Protein AF-A0A0K2JJ20-F1 (afdb_monomer_lite)

Organism: NCBI:txid273035

Secondary structure (DSSP, 8-state):
--HHHHHHHHHHHHHHHHHHHHHHH--S--------GGGGEEEPPSPP----S-EEEEEE-SSTTSPPEEEEEE--SPPPTT-PEEEEEETTEEEEEEE--SSS--EEEEETT-SSSBTTT-TT-SSEEEEEEE-SSSPPPPPEE-TTT--EE-

pLDDT: mean 78.74, std 14.48, range [42.97, 95.12]

Structure (mmCIF, N/CA/C/O backbone):
data_AF-A0A0K2JJ20-F1
#
_entry.id   AF-A0A0K2JJ20-F1
#
loop_
_atom_site.group_PDB
_atom_site.id
_atom_site.type_symbol
_atom_site.label_atom_id
_atom_site.label_alt_id
_atom_site.label_comp_id
_atom_site.label_asym_id
_atom_site.label_entity_id
_atom_site.label_seq_id
_atom_site.pdbx_PDB_ins_code
_atom_site.Cartn_x
_atom_site.Cartn_y
_atom_site.Cartn_z
_atom_site.occupancy
_atom_site.B_iso_or_equiv
_atom_site.auth_seq_id
_atom_site.auth_comp_id
_atom_site.auth_asym_id
_atom_site.auth_atom_id
_atom_site.pdbx_PDB_model_num
ATOM 1 N N . MET A 1 1 ? -20.823 -54.919 20.770 1.00 57.84 1 MET A N 1
ATOM 2 C CA . MET A 1 1 ? -21.485 -53.696 20.271 1.00 57.84 1 MET A CA 1
ATOM 3 C C . MET A 1 1 ? -22.983 -53.902 20.408 1.00 57.84 1 MET A C 1
ATOM 5 O O . MET A 1 1 ? -23.498 -54.873 19.869 1.00 57.84 1 MET A O 1
ATOM 9 N N . SER A 1 2 ? -23.644 -53.088 21.222 1.00 73.06 2 SER A N 1
ATOM 10 C CA . SER A 1 2 ? -25.064 -53.231 21.557 1.00 73.06 2 SER A CA 1
ATOM 11 C C . SER A 1 2 ? -25.968 -52.577 20.505 1.00 73.06 2 SER A C 1
ATOM 13 O O . SER A 1 2 ? -25.559 -51.650 19.806 1.00 73.06 2 SER A O 1
ATOM 15 N N . LEU A 1 3 ? -27.229 -53.013 20.426 1.00 68.31 3 LEU A N 1
ATOM 16 C CA . LEU A 1 3 ? -28.244 -52.423 19.537 1.00 68.31 3 LEU A CA 1
ATOM 17 C C . LEU A 1 3 ? -28.420 -50.907 19.755 1.00 68.31 3 LEU A C 1
ATOM 19 O O . LEU A 1 3 ? -28.675 -50.168 18.807 1.00 68.31 3 LEU A O 1
ATOM 23 N N . LYS A 1 4 ? -28.212 -50.419 20.987 1.00 67.88 4 LYS A N 1
ATOM 24 C CA . LYS A 1 4 ? -28.258 -48.984 21.310 1.00 67.88 4 LYS A CA 1
ATOM 25 C C . LYS A 1 4 ? -27.087 -48.206 20.700 1.00 67.88 4 LYS A C 1
ATOM 27 O O . LYS A 1 4 ? -27.283 -47.085 20.243 1.00 67.88 4 LYS A O 1
ATOM 32 N N . GLU A 1 5 ? -25.894 -48.799 20.656 1.00 60.59 5 GLU A N 1
ATOM 33 C CA . GLU A 1 5 ? -24.703 -48.182 20.049 1.00 60.59 5 GLU A CA 1
ATOM 34 C C . GLU A 1 5 ? -24.790 -48.141 18.518 1.00 60.59 5 GLU A C 1
ATOM 36 O O . GLU A 1 5 ? -24.328 -47.179 17.906 1.00 60.59 5 GLU A O 1
ATOM 41 N N . LEU A 1 6 ? -25.402 -49.157 17.900 1.00 67.25 6 LEU A N 1
ATOM 42 C CA . LEU A 1 6 ? -25.685 -49.178 16.461 1.00 67.25 6 LEU A CA 1
ATOM 43 C C . LEU A 1 6 ? -26.691 -48.084 16.075 1.00 67.25 6 LEU A C 1
ATOM 45 O O . LEU A 1 6 ? -26.401 -47.279 15.194 1.00 67.25 6 LEU A O 1
ATOM 49 N N . CYS A 1 7 ? -27.803 -47.977 16.808 1.00 63.78 7 CYS A N 1
ATOM 50 C CA . CYS A 1 7 ? -28.832 -46.959 16.572 1.00 63.78 7 CYS A CA 1
ATOM 51 C C . CYS A 1 7 ? -28.282 -45.524 16.716 1.00 63.78 7 CYS A C 1
ATOM 53 O O . CYS A 1 7 ? -28.547 -44.656 15.884 1.00 63.78 7 CYS A O 1
ATOM 55 N N . TRP A 1 8 ? -27.429 -45.280 17.717 1.00 53.62 8 TRP A N 1
ATOM 56 C CA . TRP A 1 8 ? -26.756 -43.986 17.885 1.00 53.62 8 TRP A CA 1
ATOM 57 C C . TRP A 1 8 ? -25.802 -43.642 16.736 1.00 53.62 8 TRP A C 1
ATOM 59 O O . TRP A 1 8 ? -25.742 -42.486 16.311 1.00 53.62 8 TRP A O 1
ATOM 69 N N . LYS A 1 9 ? -25.055 -44.625 16.219 1.00 64.94 9 LYS A N 1
ATOM 70 C CA . LYS A 1 9 ? -24.166 -44.424 15.067 1.00 64.94 9 LYS A CA 1
ATOM 71 C C . LYS A 1 9 ? -24.957 -44.109 13.798 1.00 64.94 9 LYS A C 1
ATOM 73 O O . LYS A 1 9 ? -24.582 -43.183 13.084 1.00 64.94 9 LYS A O 1
ATOM 78 N N . GLU A 1 10 ? -26.058 -44.812 13.548 1.00 68.31 10 GLU A N 1
ATOM 79 C CA . GLU A 1 10 ? -26.916 -44.573 12.381 1.00 68.31 10 GLU A CA 1
ATOM 80 C C . GLU A 1 10 ? -27.590 -43.197 12.418 1.00 68.31 10 GLU A C 1
ATOM 82 O O . GLU A 1 10 ? -27.576 -42.482 11.416 1.00 68.31 10 GLU A O 1
ATOM 87 N N . LEU A 1 11 ? -28.107 -42.777 13.579 1.00 66.38 11 LEU A N 1
ATOM 88 C CA . LEU A 1 11 ? -28.682 -41.439 13.760 1.00 66.38 11 LEU A CA 1
ATOM 89 C C . LEU A 1 11 ? -27.641 -40.335 13.543 1.00 66.38 11 LEU A C 1
ATOM 91 O O . LEU A 1 11 ? -27.925 -39.331 12.892 1.00 66.38 11 LEU A O 1
ATOM 95 N N . LYS A 1 12 ? -26.415 -40.535 14.041 1.00 59.66 12 LYS A N 1
ATOM 96 C CA . LYS A 1 12 ? -25.318 -39.578 13.862 1.00 59.66 12 LYS A CA 1
ATOM 97 C C . LYS A 1 12 ? -24.889 -39.470 12.397 1.00 59.66 12 LYS A C 1
ATOM 99 O O . LYS A 1 12 ? -24.624 -38.367 11.932 1.00 59.66 12 LYS A O 1
ATOM 104 N N . ILE A 1 13 ? -24.846 -40.588 11.670 1.00 60.28 13 ILE A N 1
ATOM 105 C CA . ILE A 1 13 ? -24.520 -40.606 10.237 1.00 60.28 13 ILE A CA 1
ATOM 106 C C . ILE A 1 13 ? -25.623 -39.922 9.424 1.00 60.28 13 ILE A C 1
ATOM 108 O O . ILE A 1 13 ? -25.304 -39.065 8.604 1.00 60.28 13 ILE A O 1
ATOM 112 N N . LYS A 1 14 ? -26.903 -40.222 9.686 1.00 65.25 14 LYS A N 1
ATOM 113 C CA . LYS A 1 14 ? -28.029 -39.556 9.009 1.00 65.25 14 LYS A CA 1
ATOM 114 C C . LYS A 1 14 ? -28.007 -38.042 9.204 1.00 65.25 14 LYS A C 1
ATOM 116 O O . LYS A 1 14 ? -28.062 -37.313 8.224 1.00 65.25 14 LYS A O 1
ATOM 121 N N . LEU A 1 15 ? -27.799 -37.569 10.436 1.00 57.75 15 LEU A N 1
ATOM 122 C CA . LEU A 1 15 ? -27.710 -36.134 10.728 1.00 57.75 15 LEU A CA 1
ATOM 123 C C . LEU A 1 15 ? -26.572 -35.441 9.953 1.00 57.75 15 LEU A C 1
ATOM 125 O O . LEU A 1 15 ? -26.712 -34.294 9.535 1.00 57.75 15 LEU A O 1
ATOM 129 N N . ILE A 1 16 ? -25.440 -36.128 9.757 1.00 53.78 16 ILE A N 1
ATOM 130 C CA . ILE A 1 16 ? -24.308 -35.606 8.978 1.00 53.78 16 ILE A CA 1
ATOM 131 C C . ILE A 1 16 ? -24.665 -35.532 7.489 1.00 53.78 16 ILE A C 1
ATOM 133 O O . ILE A 1 16 ? -24.408 -34.507 6.860 1.00 53.78 16 ILE A O 1
ATOM 137 N N . VAL A 1 17 ? -25.258 -36.590 6.933 1.00 59.09 17 VAL A N 1
ATOM 138 C CA . VAL A 1 17 ? -25.624 -36.661 5.509 1.00 59.09 17 VAL A CA 1
ATOM 139 C C . VAL A 1 17 ? -26.702 -35.630 5.166 1.00 59.09 17 VAL A C 1
ATOM 141 O O . VAL A 1 17 ? -26.524 -34.869 4.217 1.00 59.09 17 VAL A O 1
ATOM 144 N N . ASP A 1 18 ? -27.751 -35.525 5.983 1.00 60.62 18 ASP A N 1
ATOM 145 C CA . ASP A 1 18 ? -28.852 -34.579 5.767 1.00 60.62 18 ASP A CA 1
ATOM 146 C C . ASP A 1 18 ? -28.368 -33.122 5.839 1.00 60.62 18 ASP A C 1
ATOM 148 O O . ASP A 1 18 ? -28.781 -32.277 5.042 1.00 60.62 18 ASP A O 1
ATOM 152 N N . ASN A 1 19 ? -27.426 -32.818 6.743 1.00 60.78 19 ASN A N 1
ATOM 153 C CA . ASN A 1 19 ? -26.788 -31.503 6.775 1.00 60.78 19 ASN A CA 1
ATOM 154 C C . ASN A 1 19 ? -25.992 -31.226 5.493 1.00 60.78 19 ASN A C 1
ATOM 156 O O . ASN A 1 19 ? -26.101 -30.131 4.947 1.00 60.78 19 ASN A O 1
ATOM 160 N N . VAL A 1 20 ? -25.208 -32.189 4.996 1.00 63.16 20 VAL A N 1
ATOM 161 C CA . VAL A 1 20 ? -24.394 -32.022 3.778 1.00 63.16 20 VAL A CA 1
ATOM 162 C C . VAL A 1 20 ? -25.262 -31.807 2.537 1.00 63.16 20 VAL A C 1
ATOM 164 O O . VAL A 1 20 ? -24.963 -30.911 1.748 1.00 63.16 20 VAL A O 1
ATOM 167 N N . GLU A 1 21 ? -26.341 -32.572 2.368 1.00 63.25 21 GLU A N 1
ATOM 168 C CA . GLU A 1 21 ? -27.267 -32.400 1.238 1.00 63.25 21 GLU A CA 1
ATOM 169 C C . GLU A 1 21 ? -27.987 -31.044 1.299 1.00 63.25 21 GLU A C 1
ATOM 171 O O . GLU A 1 21 ? -28.051 -30.327 0.297 1.00 63.25 21 GLU A O 1
ATOM 176 N N . ARG A 1 22 ? -28.378 -30.585 2.498 1.00 58.47 22 ARG A N 1
ATOM 177 C CA . ARG A 1 22 ? -28.942 -29.237 2.694 1.00 58.47 22 ARG A CA 1
ATOM 178 C C . ARG A 1 22 ? -27.979 -28.115 2.271 1.00 58.47 22 ARG A C 1
ATOM 180 O O . ARG A 1 22 ? -28.424 -27.056 1.825 1.00 58.47 22 ARG A O 1
ATOM 187 N N . TYR A 1 23 ? -26.664 -28.322 2.375 1.00 56.41 23 TYR A N 1
ATOM 188 C CA . TYR A 1 23 ? -25.664 -27.365 1.879 1.00 56.41 23 TYR A CA 1
ATOM 189 C C . TYR A 1 23 ? -25.482 -27.395 0.356 1.00 56.41 23 TYR A C 1
ATOM 191 O O . TYR A 1 23 ? -25.038 -26.394 -0.206 1.00 56.41 23 TYR A O 1
ATOM 199 N N . LYS A 1 24 ? -25.832 -28.494 -0.324 1.00 60.34 24 LYS A N 1
ATOM 200 C CA . LYS A 1 24 ? -25.766 -28.589 -1.791 1.00 60.34 24 LYS A CA 1
ATOM 201 C C . LYS A 1 24 ? -26.954 -27.907 -2.476 1.00 60.34 24 LYS A C 1
ATOM 203 O O . LYS A 1 24 ? -26.777 -27.342 -3.552 1.00 60.34 24 LYS A O 1
ATOM 208 N N . GLU A 1 25 ? -28.133 -27.917 -1.853 1.00 54.81 25 GLU A N 1
ATOM 209 C CA . GLU A 1 25 ? -29.369 -27.356 -2.431 1.00 54.81 25 GLU A CA 1
ATOM 210 C C . GLU A 1 25 ? -29.565 -25.852 -2.174 1.00 54.81 25 GLU A C 1
ATOM 212 O O . GLU A 1 25 ? -30.308 -25.174 -2.891 1.00 54.81 25 GLU A O 1
ATOM 217 N N . ASN A 1 26 ? -28.869 -25.292 -1.184 1.00 51.00 26 ASN A N 1
ATOM 218 C CA . ASN A 1 26 ? -28.948 -23.876 -0.852 1.00 51.00 26 ASN A CA 1
ATOM 219 C C . ASN A 1 26 ? -28.269 -23.006 -1.929 1.00 51.00 26 ASN A C 1
ATOM 221 O O . ASN A 1 26 ? -27.084 -22.690 -1.851 1.00 51.00 26 ASN A O 1
ATOM 225 N N . ARG A 1 27 ? -29.065 -22.530 -2.900 1.00 54.31 27 ARG A N 1
ATOM 226 C CA . ARG A 1 27 ? -28.763 -21.420 -3.833 1.00 54.31 27 ARG A CA 1
ATOM 227 C C . ARG A 1 27 ? -28.647 -20.049 -3.136 1.00 54.31 27 ARG A C 1
ATOM 229 O O . ARG A 1 27 ? -29.049 -19.027 -3.684 1.00 54.31 27 ARG A O 1
ATOM 236 N N . TYR A 1 28 ? -28.095 -20.002 -1.930 1.00 48.72 28 TYR A N 1
ATOM 237 C CA . TYR A 1 28 ? -27.631 -18.751 -1.339 1.00 48.72 28 TYR A CA 1
ATOM 238 C C . TYR A 1 28 ? -26.234 -18.465 -1.899 1.00 48.72 28 TYR A C 1
ATOM 240 O O . TYR A 1 28 ? -25.467 -19.415 -2.096 1.00 48.72 28 TYR A O 1
ATOM 248 N N . PRO A 1 29 ? -25.869 -17.201 -2.191 1.00 48.84 29 PRO A N 1
ATOM 249 C CA . PRO A 1 29 ? -24.491 -16.899 -2.545 1.00 48.84 29 PRO A CA 1
ATOM 250 C C . PRO A 1 29 ? -23.625 -17.480 -1.433 1.00 48.84 29 PRO A C 1
ATOM 252 O O . PRO A 1 29 ? -23.902 -17.229 -0.258 1.00 48.84 29 PRO A O 1
ATOM 255 N N . ARG A 1 30 ? -22.633 -18.309 -1.790 1.00 54.75 30 ARG A N 1
ATOM 256 C CA . ARG A 1 30 ? -21.623 -18.751 -0.829 1.00 54.75 30 ARG A CA 1
ATOM 257 C C . ARG A 1 30 ? -21.162 -17.479 -0.137 1.00 54.75 30 ARG A C 1
ATOM 259 O O . ARG A 1 30 ? -20.527 -16.644 -0.782 1.00 54.75 30 ARG A O 1
ATOM 266 N N . VAL A 1 31 ? -21.517 -17.299 1.134 1.00 47.53 31 VAL A N 1
ATOM 267 C CA . VAL A 1 31 ? -20.814 -16.337 1.967 1.00 47.53 31 VAL A CA 1
ATOM 268 C C . VAL A 1 31 ? -19.406 -16.883 1.931 1.00 47.53 31 VAL A C 1
ATOM 270 O O . VAL A 1 31 ? -19.136 -17.950 2.483 1.00 47.53 31 VAL A O 1
ATOM 273 N N . LYS A 1 32 ? -18.561 -16.248 1.120 1.00 48.22 32 LYS A N 1
ATOM 274 C CA . LYS A 1 32 ? -17.146 -16.547 1.051 1.00 48.22 32 LYS A CA 1
ATOM 275 C C . LYS A 1 32 ? -16.701 -16.302 2.482 1.00 48.22 32 LYS A C 1
ATOM 277 O O . LYS A 1 32 ? -16.639 -15.149 2.902 1.00 48.22 32 LYS A O 1
ATOM 282 N N . LEU A 1 33 ? -16.566 -17.374 3.268 1.00 42.97 33 LEU A N 1
ATOM 283 C CA . LEU A 1 33 ? -15.968 -17.268 4.584 1.00 42.97 33 LEU A CA 1
ATOM 284 C C . LEU A 1 33 ? -14.677 -16.501 4.335 1.00 42.97 33 LEU A C 1
ATOM 286 O O . LEU A 1 33 ? -13.933 -16.848 3.414 1.00 42.97 33 LEU A O 1
ATOM 290 N N . ASN A 1 34 ? -14.503 -15.398 5.061 1.00 47.94 34 ASN A N 1
ATOM 291 C CA . ASN A 1 34 ? -13.263 -14.642 5.095 1.00 47.94 34 ASN A CA 1
ATOM 292 C C . ASN A 1 34 ? -12.202 -15.607 5.632 1.00 47.94 34 ASN A C 1
ATOM 294 O O . ASN A 1 34 ? -11.903 -15.626 6.823 1.00 47.94 34 ASN A O 1
ATOM 298 N N . GLU A 1 35 ? -11.696 -16.488 4.770 1.00 49.53 35 GLU A N 1
ATOM 299 C CA . GLU A 1 35 ? -10.469 -17.210 5.013 1.00 49.53 35 GLU A CA 1
ATOM 300 C C . GLU A 1 35 ? -9.451 -16.113 5.274 1.00 49.53 35 GLU A C 1
ATOM 302 O O . GLU A 1 35 ? -9.176 -15.260 4.427 1.00 49.53 35 GLU A O 1
ATOM 307 N N . ASN A 1 36 ? -9.021 -16.044 6.529 1.00 55.25 36 ASN A N 1
ATOM 308 C CA . ASN A 1 36 ? -8.196 -14.968 7.027 1.00 55.25 36 ASN A CA 1
ATOM 309 C C . ASN A 1 36 ? -6.775 -15.233 6.528 1.00 55.25 36 ASN A C 1
ATOM 311 O O . ASN A 1 36 ? -5.914 -15.759 7.233 1.00 55.25 36 ASN A O 1
ATOM 315 N N . TYR A 1 37 ? -6.562 -14.963 5.241 1.00 57.94 37 TYR A N 1
ATOM 316 C CA . TYR A 1 37 ? -5.363 -15.326 4.500 1.00 57.94 37 TYR A CA 1
ATOM 317 C C . TYR A 1 37 ? -4.095 -14.601 4.984 1.00 57.94 37 TYR A C 1
ATOM 319 O O . TYR A 1 37 ? -2.999 -14.862 4.499 1.00 57.94 37 TYR A O 1
ATOM 327 N N . TRP A 1 38 ? -4.211 -13.732 5.984 1.00 59.94 38 TRP A N 1
ATOM 328 C CA . TRP A 1 38 ? -3.128 -12.966 6.590 1.00 59.94 38 TRP A CA 1
ATOM 329 C C . TRP A 1 38 ? -1.917 -13.765 7.076 1.00 59.94 38 TRP A C 1
ATOM 331 O O . TRP A 1 38 ? -0.840 -13.187 7.175 1.00 59.94 38 TRP A O 1
ATOM 341 N N . LYS A 1 39 ? -2.020 -15.087 7.279 1.00 56.31 39 LYS A N 1
ATOM 342 C CA . LYS A 1 39 ? -0.828 -15.941 7.469 1.00 56.31 39 LYS A CA 1
ATOM 343 C C . LYS A 1 39 ? 0.166 -15.874 6.297 1.00 56.31 39 LYS A C 1
ATOM 345 O O . LYS A 1 39 ? 1.312 -16.270 6.462 1.00 56.31 39 LYS A O 1
ATOM 350 N N . GLN A 1 40 ? -0.266 -15.415 5.123 1.00 61.50 40 GLN A N 1
ATOM 351 C CA . GLN A 1 40 ? 0.536 -15.330 3.896 1.00 61.50 40 GLN A CA 1
ATOM 352 C C . GLN A 1 40 ? 0.924 -13.887 3.539 1.00 61.50 40 GLN A C 1
ATOM 354 O O . GLN A 1 40 ? 1.347 -13.613 2.413 1.00 61.50 40 GLN A O 1
ATOM 359 N N . VAL A 1 41 ? 0.737 -12.949 4.470 1.00 73.69 41 VAL A N 1
ATOM 360 C CA . VAL A 1 41 ? 1.068 -11.544 4.264 1.00 73.69 41 VAL A CA 1
ATOM 361 C C . VAL A 1 41 ? 2.359 -11.206 4.995 1.00 73.69 41 VAL A C 1
ATOM 363 O O . VAL A 1 41 ? 2.487 -11.438 6.194 1.00 73.69 41 VAL A O 1
ATOM 366 N N . ILE A 1 42 ? 3.313 -10.639 4.261 1.00 79.56 42 ILE A N 1
ATOM 367 C CA . ILE A 1 42 ? 4.641 -10.304 4.777 1.00 79.56 42 ILE A CA 1
ATOM 368 C C . ILE A 1 42 ? 4.787 -8.785 4.828 1.00 79.56 42 ILE A C 1
ATOM 370 O O . ILE A 1 42 ? 4.711 -8.115 3.790 1.00 79.56 42 ILE A O 1
ATOM 374 N N . THR A 1 43 ? 5.021 -8.238 6.023 1.00 86.31 43 THR A N 1
ATOM 375 C CA . THR A 1 43 ? 5.393 -6.826 6.201 1.00 86.31 43 THR A CA 1
ATOM 376 C C . THR A 1 43 ? 6.648 -6.533 5.390 1.00 86.31 43 THR A C 1
ATOM 378 O O . THR A 1 43 ? 7.622 -7.280 5.452 1.00 86.31 43 THR A O 1
ATOM 381 N N . GLN A 1 44 ? 6.616 -5.474 4.592 1.00 85.62 44 GLN A N 1
ATOM 382 C CA . GLN A 1 44 ? 7.755 -5.073 3.779 1.00 85.62 44 GLN A CA 1
ATOM 383 C C . GLN A 1 44 ? 8.597 -4.047 4.524 1.00 85.62 44 GLN A C 1
ATOM 385 O O . GLN A 1 44 ? 8.072 -3.077 5.074 1.00 85.62 44 GLN A O 1
ATOM 390 N N . GLU A 1 45 ? 9.908 -4.256 4.500 1.00 82.06 45 GLU A N 1
ATOM 391 C CA . GLU A 1 45 ? 10.871 -3.243 4.910 1.00 82.06 45 GLU A CA 1
ATOM 392 C C . GLU A 1 45 ? 10.997 -2.166 3.827 1.00 82.06 45 GLU A C 1
ATOM 394 O O . GLU A 1 45 ? 10.730 -2.402 2.646 1.00 82.06 45 GLU A O 1
ATOM 399 N N . LYS A 1 46 ? 11.384 -0.961 4.244 1.00 80.44 46 LYS A N 1
ATOM 400 C CA . LYS A 1 46 ? 11.692 0.140 3.329 1.00 80.44 46 LYS A CA 1
ATOM 401 C C . LYS A 1 46 ? 13.073 -0.109 2.694 1.00 80.44 46 LYS A C 1
ATOM 403 O O . LYS A 1 46 ? 13.976 -0.509 3.427 1.00 80.44 46 LYS A O 1
ATOM 408 N N . PRO A 1 47 ? 13.298 0.216 1.407 1.00 67.56 47 PRO A N 1
ATOM 409 C CA . PRO A 1 47 ? 12.344 0.734 0.422 1.00 67.56 47 PRO A CA 1
ATOM 410 C C . PRO A 1 47 ? 11.621 -0.372 -0.370 1.00 67.56 47 PRO A C 1
ATOM 412 O O . PRO A 1 47 ? 12.099 -1.499 -0.496 1.00 67.56 47 PRO A O 1
ATOM 415 N N . PHE A 1 48 ? 10.493 -0.014 -0.989 1.00 70.88 48 PHE A N 1
ATOM 416 C CA . PHE A 1 48 ? 9.908 -0.790 -2.087 1.00 70.88 48 PHE A CA 1
ATOM 417 C C . PHE A 1 48 ? 10.914 -0.748 -3.257 1.00 70.88 48 PHE A C 1
ATOM 419 O O . PHE A 1 48 ? 11.445 0.321 -3.543 1.00 70.88 48 PHE A O 1
ATOM 426 N N . ASN A 1 49 ? 11.304 -1.877 -3.863 1.00 69.75 49 ASN A N 1
ATOM 427 C CA . ASN A 1 49 ? 12.432 -1.853 -4.821 1.00 69.75 49 ASN A CA 1
ATOM 428 C C . ASN A 1 49 ? 12.388 -2.891 -5.956 1.00 69.75 49 ASN A C 1
ATOM 430 O O . ASN A 1 49 ? 13.365 -3.062 -6.682 1.00 69.75 49 ASN A O 1
ATOM 434 N N . LYS A 1 50 ? 11.271 -3.591 -6.164 1.00 76.94 50 LYS A N 1
ATOM 435 C CA . LYS A 1 50 ? 11.149 -4.571 -7.258 1.00 76.94 50 LYS A CA 1
ATOM 436 C C . LYS A 1 50 ? 9.774 -4.526 -7.897 1.00 76.94 50 LYS A C 1
ATOM 438 O O . LYS A 1 50 ? 8.820 -4.193 -7.213 1.00 76.94 50 LYS A O 1
ATOM 443 N N . VAL A 1 51 ? 9.684 -4.884 -9.180 1.00 85.38 51 VAL A N 1
ATOM 444 C CA . VAL A 1 51 ? 8.431 -5.279 -9.854 1.00 85.38 51 VAL A CA 1
ATOM 445 C C . VAL A 1 51 ? 8.368 -6.797 -9.792 1.00 85.38 51 VAL A C 1
ATOM 447 O O . VAL A 1 51 ? 9.258 -7.459 -10.324 1.00 85.38 51 VAL A O 1
ATOM 450 N N . ASP A 1 52 ? 7.361 -7.353 -9.128 1.00 88.19 52 ASP A N 1
ATOM 451 C CA . ASP A 1 52 ? 7.293 -8.790 -8.830 1.00 88.19 52 ASP A CA 1
ATOM 452 C C . ASP A 1 52 ? 5.921 -9.423 -9.095 1.00 88.19 52 ASP A C 1
ATOM 454 O O . ASP A 1 52 ? 5.723 -10.603 -8.799 1.00 88.19 52 ASP A O 1
ATOM 458 N N . ASN A 1 53 ? 4.991 -8.667 -9.692 1.00 89.50 53 ASN A N 1
ATOM 459 C CA . ASN A 1 53 ? 3.642 -9.124 -10.035 1.00 89.50 53 ASN A CA 1
ATOM 460 C C . ASN A 1 53 ? 2.869 -9.668 -8.814 1.00 89.50 53 ASN A C 1
ATOM 462 O O . ASN A 1 53 ? 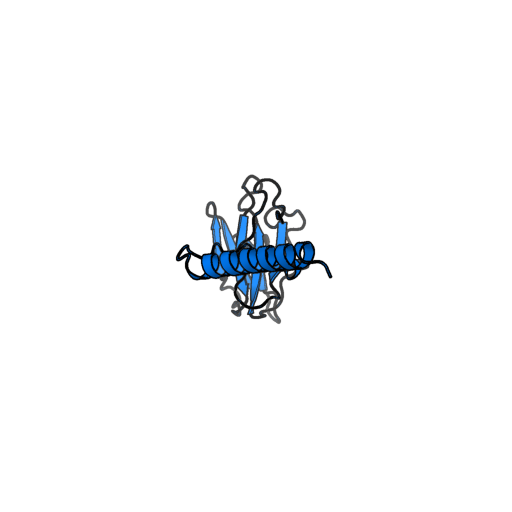2.032 -10.565 -8.937 1.00 89.50 53 ASN A O 1
ATOM 466 N N . LYS A 1 54 ? 3.180 -9.152 -7.618 1.00 90.81 54 LYS A N 1
ATOM 467 C CA . LYS A 1 54 ? 2.469 -9.459 -6.375 1.00 90.81 54 LYS A CA 1
ATOM 468 C C . LYS A 1 54 ? 1.454 -8.370 -6.045 1.00 90.81 54 LYS A C 1
ATOM 470 O O . LYS A 1 54 ? 1.592 -7.212 -6.448 1.00 90.81 54 LYS A O 1
ATOM 475 N N . TYR A 1 55 ? 0.432 -8.749 -5.281 1.00 91.75 55 TYR A N 1
ATOM 476 C CA . TYR A 1 55 ? -0.483 -7.784 -4.683 1.00 91.75 55 TYR A CA 1
ATOM 477 C C . TYR A 1 55 ? 0.136 -7.195 -3.419 1.00 91.75 55 TYR A C 1
ATOM 479 O O . TYR A 1 55 ? 0.737 -7.905 -2.611 1.00 91.75 55 TYR A O 1
ATOM 487 N N . TYR A 1 56 ? -0.052 -5.897 -3.241 1.00 92.62 56 TYR A N 1
ATOM 488 C CA . TYR A 1 56 ? 0.392 -5.158 -2.075 1.00 92.62 56 TYR A CA 1
ATOM 489 C C . TYR A 1 56 ? -0.767 -4.416 -1.440 1.00 92.62 56 TYR A C 1
ATOM 491 O O . TYR A 1 56 ? -1.701 -3.984 -2.119 1.00 92.62 56 TYR A O 1
ATOM 499 N N . PHE A 1 57 ? -0.657 -4.235 -0.132 1.00 92.44 57 PHE A N 1
ATOM 500 C CA . PHE A 1 57 ? -1.520 -3.372 0.650 1.00 92.44 57 PHE A CA 1
ATOM 501 C C . PHE A 1 57 ? -0.666 -2.304 1.301 1.00 92.44 57 PHE A C 1
ATOM 503 O O . PHE A 1 57 ? 0.335 -2.617 1.943 1.00 92.44 57 PHE A O 1
ATOM 510 N N . VAL A 1 58 ? -1.081 -1.052 1.179 1.00 93.31 58 VAL A N 1
ATOM 511 C CA . VAL A 1 58 ? -0.500 0.042 1.948 1.00 93.31 58 VAL A CA 1
ATOM 512 C C . VAL A 1 58 ? -1.547 0.589 2.895 1.00 93.31 58 VAL A C 1
ATOM 514 O O . VAL A 1 58 ? -2.652 0.937 2.481 1.00 93.31 58 VAL A O 1
ATOM 517 N N . VAL A 1 59 ? -1.188 0.660 4.172 1.00 94.19 59 VAL A N 1
ATOM 518 C CA . VAL A 1 59 ? -1.955 1.405 5.163 1.00 94.19 59 VAL A CA 1
ATOM 519 C C . VAL A 1 59 ? -1.439 2.836 5.135 1.00 94.19 59 VAL A C 1
ATOM 521 O O . VAL A 1 59 ? -0.302 3.098 5.539 1.00 94.19 59 VAL A O 1
ATOM 524 N N . ARG A 1 60 ? -2.260 3.754 4.623 1.00 93.69 60 ARG A N 1
ATOM 525 C CA . ARG A 1 60 ? -1.921 5.174 4.483 1.00 93.69 60 ARG A CA 1
ATOM 526 C C . ARG A 1 60 ? -3.032 6.100 4.952 1.00 93.69 60 ARG A C 1
ATOM 528 O O . ARG A 1 60 ? -4.169 5.670 5.118 1.00 93.69 60 ARG A O 1
ATOM 535 N N . ARG A 1 61 ? -2.712 7.381 5.075 1.00 91.06 61 ARG A N 1
ATOM 536 C CA . ARG A 1 61 ? -3.675 8.479 5.216 1.00 91.06 61 ARG A CA 1
ATOM 537 C C . ARG A 1 61 ? -3.251 9.670 4.359 1.00 91.06 61 ARG A C 1
ATOM 539 O O . ARG A 1 61 ? -2.101 9.732 3.926 1.00 91.06 61 ARG A O 1
ATOM 546 N N . GLY A 1 62 ? -4.202 10.551 4.057 1.00 84.75 62 GLY A N 1
ATOM 547 C CA . GLY A 1 62 ? -3.953 11.774 3.295 1.00 84.75 62 GLY A CA 1
ATOM 548 C C . GLY A 1 62 ? -3.223 12.800 4.153 1.00 84.75 62 GLY A C 1
ATOM 549 O O . GLY A 1 62 ? -2.038 13.029 3.958 1.00 84.75 62 GLY A O 1
ATOM 550 N N . ASP A 1 63 ? -3.924 13.376 5.123 1.00 82.88 63 ASP A N 1
ATOM 551 C CA . ASP A 1 63 ? -3.369 14.272 6.140 1.00 82.88 63 ASP A CA 1
ATOM 552 C C . ASP A 1 63 ? -3.086 13.534 7.464 1.00 82.88 63 ASP A C 1
ATOM 554 O O . ASP A 1 63 ? -3.625 12.459 7.733 1.00 82.88 63 ASP A O 1
ATOM 558 N N . LYS A 1 64 ? -2.272 14.128 8.346 1.00 79.56 64 LYS A N 1
ATOM 559 C CA . LYS A 1 64 ? -2.013 13.603 9.698 1.00 79.56 64 LYS A CA 1
ATOM 560 C C . LYS A 1 64 ? -3.269 13.484 10.578 1.00 79.56 64 LYS A C 1
ATOM 562 O O . LYS A 1 64 ? -3.222 12.780 11.587 1.00 79.56 64 LYS A O 1
ATOM 567 N N . ASN A 1 65 ? -4.342 14.187 10.235 1.00 84.19 65 ASN A N 1
ATOM 568 C CA . ASN A 1 65 ? -5.623 14.147 10.937 1.00 84.19 65 ASN A CA 1
ATOM 569 C C . ASN A 1 65 ? -6.659 13.251 10.239 1.00 84.19 65 ASN A C 1
ATOM 571 O O . ASN A 1 65 ? -7.749 13.071 10.773 1.00 84.19 65 ASN A O 1
ATOM 575 N N . ASP A 1 66 ? -6.337 12.703 9.064 1.00 89.38 66 ASP A N 1
ATOM 576 C CA . ASP A 1 66 ? -7.240 11.816 8.339 1.00 89.38 66 ASP A CA 1
ATOM 577 C C . ASP A 1 66 ? -7.243 10.400 8.927 1.00 89.38 66 ASP A C 1
ATOM 579 O O . ASP A 1 66 ? -6.226 9.896 9.420 1.00 89.38 66 ASP A O 1
ATOM 583 N N . ASP A 1 67 ? -8.381 9.727 8.754 1.00 92.81 67 ASP A N 1
ATOM 584 C CA . ASP A 1 67 ? -8.508 8.287 8.946 1.00 92.81 67 ASP A CA 1
ATOM 585 C C . ASP A 1 67 ? -7.500 7.517 8.083 1.00 92.81 67 ASP A C 1
ATOM 587 O O . ASP A 1 67 ? -7.311 7.788 6.886 1.00 92.81 67 ASP A O 1
ATOM 591 N N . TRP A 1 68 ? -6.929 6.473 8.677 1.00 94.44 68 TRP A N 1
ATOM 592 C CA . TRP A 1 68 ? -6.158 5.464 7.971 1.00 94.44 68 TRP A CA 1
ATOM 593 C C . TRP A 1 68 ? -7.046 4.652 7.027 1.00 94.44 68 TRP A C 1
ATOM 595 O O . TRP A 1 68 ? -8.191 4.307 7.333 1.00 94.44 68 TRP A O 1
ATOM 605 N N . LYS A 1 69 ? -6.480 4.298 5.873 1.00 93.31 69 LYS A N 1
ATOM 606 C CA . LYS A 1 69 ? -7.102 3.501 4.814 1.00 93.31 69 LYS A CA 1
ATOM 607 C C . LYS A 1 69 ? -6.126 2.468 4.278 1.00 93.31 69 LYS A C 1
ATOM 609 O O . LYS A 1 69 ? -4.918 2.692 4.261 1.00 93.31 69 LYS A O 1
ATOM 614 N N . ILE A 1 70 ? -6.668 1.358 3.787 1.00 93.00 70 ILE A N 1
ATOM 615 C CA . ILE A 1 70 ? -5.909 0.385 3.005 1.00 93.00 70 ILE A CA 1
ATOM 616 C C . ILE A 1 70 ? -6.129 0.659 1.529 1.00 93.00 70 ILE A C 1
ATOM 618 O O . ILE A 1 70 ? -7.268 0.650 1.066 1.00 93.00 70 ILE A O 1
ATOM 622 N N . ILE A 1 71 ? -5.034 0.810 0.792 1.00 94.19 71 ILE A N 1
ATOM 623 C CA . ILE A 1 71 ? -5.042 0.784 -0.668 1.00 94.19 71 ILE A CA 1
ATOM 624 C C . ILE A 1 71 ? -4.388 -0.515 -1.130 1.00 94.19 71 ILE A C 1
ATOM 626 O O . ILE A 1 71 ? -3.276 -0.839 -0.710 1.00 94.19 71 ILE A O 1
ATOM 630 N N . LYS A 1 72 ? -5.089 -1.259 -1.990 1.00 93.56 72 LYS A N 1
ATOM 631 C CA . LYS A 1 72 ? -4.595 -2.487 -2.620 1.00 93.56 72 LYS A CA 1
ATOM 632 C C . LYS A 1 72 ? -4.160 -2.190 -4.050 1.00 93.56 72 LYS A C 1
ATOM 634 O O . LYS A 1 72 ? -4.901 -1.543 -4.784 1.00 93.56 72 LYS A O 1
ATOM 639 N N . PHE A 1 73 ? -3.009 -2.703 -4.466 1.00 93.25 73 PHE A N 1
ATOM 640 C CA . PHE A 1 73 ? -2.542 -2.586 -5.848 1.00 93.25 73 PHE A CA 1
ATOM 641 C C . PHE A 1 73 ? -1.730 -3.812 -6.277 1.00 93.25 73 PHE A C 1
ATOM 643 O O . PHE A 1 73 ? -1.191 -4.530 -5.438 1.00 93.25 73 PHE A O 1
ATOM 650 N N . ASN A 1 74 ? -1.652 -4.059 -7.586 1.00 92.31 74 ASN A N 1
ATOM 651 C CA . ASN A 1 74 ? -0.758 -5.062 -8.164 1.00 92.31 74 ASN A CA 1
ATOM 652 C C . ASN A 1 74 ? 0.520 -4.374 -8.665 1.00 92.31 74 ASN A C 1
ATOM 654 O O . ASN A 1 74 ? 0.456 -3.366 -9.371 1.00 92.31 74 ASN A O 1
ATOM 658 N N . ASN A 1 75 ? 1.674 -4.912 -8.283 1.00 90.25 75 ASN A N 1
ATOM 659 C CA . ASN A 1 75 ? 2.992 -4.413 -8.642 1.00 90.25 75 ASN A CA 1
ATOM 660 C C . ASN A 1 75 ? 3.564 -5.131 -9.879 1.00 90.25 75 ASN A C 1
ATOM 662 O O . ASN A 1 75 ? 4.594 -5.807 -9.827 1.00 90.25 75 ASN A O 1
ATOM 666 N N . ASN A 1 76 ? 2.850 -5.026 -10.996 1.00 89.19 76 ASN A N 1
ATOM 667 C CA . ASN A 1 76 ? 3.145 -5.725 -12.250 1.00 89.19 76 ASN A CA 1
ATOM 668 C C . ASN A 1 76 ? 3.740 -4.829 -13.345 1.00 89.19 76 ASN A C 1
ATOM 670 O O . ASN A 1 76 ? 4.150 -5.323 -14.394 1.00 89.19 76 ASN A O 1
ATOM 674 N N . GLU A 1 77 ? 3.797 -3.520 -13.120 1.00 84.94 77 GLU A N 1
ATOM 675 C CA . GLU A 1 77 ? 4.212 -2.549 -14.125 1.00 84.94 77 GLU A CA 1
ATOM 676 C C . GLU A 1 77 ? 5.534 -1.883 -13.751 1.00 84.94 77 GLU A C 1
ATOM 678 O O . GLU A 1 77 ? 5.750 -1.442 -12.622 1.00 84.94 77 GLU A O 1
ATOM 683 N N . LYS A 1 78 ? 6.418 -1.745 -14.743 1.00 84.44 78 LYS A N 1
ATOM 684 C CA . LYS A 1 78 ? 7.603 -0.897 -14.613 1.00 84.44 78 LYS A CA 1
ATOM 685 C C . LYS A 1 78 ? 7.178 0.566 -14.680 1.00 84.44 78 LYS A C 1
ATOM 687 O O . LYS A 1 78 ? 6.617 1.005 -15.682 1.00 84.44 78 LYS A O 1
ATOM 692 N N . ILE A 1 79 ? 7.517 1.334 -13.651 1.00 86.69 79 ILE A N 1
ATOM 693 C CA . ILE A 1 79 ? 7.280 2.777 -13.631 1.00 86.69 79 ILE A CA 1
ATOM 694 C C . ILE A 1 79 ? 8.433 3.487 -14.342 1.00 86.69 79 ILE A C 1
ATOM 696 O O . ILE A 1 79 ? 9.602 3.321 -13.976 1.00 86.69 79 ILE A O 1
ATOM 700 N N . LYS A 1 80 ? 8.114 4.271 -15.378 1.00 84.62 80 LYS A N 1
ATOM 701 C CA . LYS A 1 80 ? 9.104 5.113 -16.061 1.00 84.62 80 LYS A CA 1
ATOM 702 C C . LYS A 1 80 ? 9.469 6.297 -15.168 1.00 84.62 80 LYS A C 1
ATOM 704 O O . LYS A 1 80 ? 8.624 6.834 -14.451 1.00 84.62 80 LYS A O 1
ATOM 709 N N . ARG A 1 81 ? 10.726 6.736 -15.253 1.00 82.75 81 ARG A N 1
ATOM 710 C CA . ARG A 1 81 ? 11.189 7.943 -14.561 1.00 82.75 81 ARG A CA 1
ATOM 711 C C . ARG A 1 81 ? 10.289 9.126 -14.925 1.00 82.75 81 ARG A C 1
ATOM 713 O O . ARG A 1 81 ? 9.927 9.273 -16.093 1.00 82.75 81 ARG A O 1
ATOM 720 N N . TRP A 1 82 ? 9.913 9.932 -13.934 1.00 82.06 82 TRP A N 1
ATOM 721 C CA . TRP A 1 82 ? 9.037 11.108 -14.094 1.00 82.06 82 TRP A CA 1
ATOM 722 C C . TRP A 1 82 ? 7.605 10.828 -14.579 1.00 82.06 82 TRP A C 1
ATOM 724 O O . TRP A 1 82 ? 6.859 11.769 -14.826 1.00 82.06 82 TRP A O 1
ATOM 734 N N . HIS A 1 83 ? 7.194 9.561 -14.677 1.00 88.00 83 HIS A N 1
ATOM 735 C CA . HIS A 1 83 ? 5.839 9.170 -15.074 1.00 88.00 83 HIS A CA 1
ATOM 736 C C . HIS A 1 83 ? 5.197 8.361 -13.941 1.00 88.00 83 HIS A C 1
ATOM 738 O O . HIS A 1 83 ? 5.110 7.133 -14.027 1.00 88.00 83 HIS A O 1
ATOM 744 N N . PRO A 1 84 ? 4.815 9.030 -12.839 1.00 90.88 84 PRO A N 1
ATOM 745 C CA . PRO A 1 84 ? 4.225 8.370 -11.685 1.00 90.88 84 PRO A CA 1
ATOM 746 C C . PRO A 1 84 ? 2.877 7.735 -12.049 1.00 90.88 84 PRO A C 1
ATOM 748 O O . PRO A 1 84 ? 2.096 8.305 -12.812 1.00 90.88 84 PRO A O 1
ATOM 751 N N . LYS A 1 85 ? 2.570 6.579 -11.457 1.00 92.81 85 LYS A N 1
ATOM 752 C CA . LYS A 1 85 ? 1.246 5.952 -11.546 1.00 92.81 85 LYS A CA 1
ATOM 753 C C . LYS A 1 85 ? 0.454 6.279 -10.291 1.00 92.81 85 LYS A C 1
ATOM 755 O O . LYS A 1 85 ? 0.838 5.864 -9.201 1.00 92.81 85 LYS A O 1
ATOM 760 N N . THR A 1 86 ? -0.656 6.993 -10.433 1.00 95.12 86 THR A N 1
ATOM 761 C CA . THR A 1 86 ? -1.575 7.224 -9.314 1.00 95.12 86 THR A CA 1
ATOM 762 C C . THR A 1 86 ? -2.323 5.934 -8.981 1.00 95.12 86 THR A C 1
ATOM 764 O O . THR A 1 86 ? -2.915 5.310 -9.858 1.00 95.12 86 THR A O 1
ATOM 767 N N . LEU A 1 87 ? -2.264 5.535 -7.713 1.00 94.75 87 LEU A N 1
ATOM 768 C CA . LEU A 1 87 ? -2.968 4.381 -7.159 1.00 94.75 87 LEU A CA 1
ATOM 769 C C . LEU A 1 87 ? -4.302 4.770 -6.514 1.00 94.75 87 LEU A C 1
ATOM 771 O O . LEU A 1 87 ? -5.250 3.998 -6.581 1.00 94.75 87 LEU A O 1
ATOM 775 N N . ASP A 1 88 ? -4.356 5.938 -5.870 1.00 94.62 88 ASP A N 1
ATOM 776 C CA . ASP A 1 88 ? -5.529 6.429 -5.139 1.00 94.62 88 ASP A CA 1
ATOM 777 C C . ASP A 1 88 ? -5.488 7.959 -4.983 1.00 94.62 88 ASP A C 1
ATOM 779 O O . ASP A 1 88 ? -4.411 8.562 -5.059 1.00 94.62 88 ASP A O 1
ATOM 783 N N . VAL A 1 89 ? -6.648 8.581 -4.744 1.00 91.38 89 VAL A N 1
ATOM 784 C CA . VAL A 1 89 ? -6.783 10.013 -4.438 1.00 91.38 89 VAL A CA 1
ATOM 785 C C . VAL A 1 89 ? -7.759 10.207 -3.277 1.00 91.38 89 VAL A C 1
ATOM 787 O O . VAL A 1 89 ? -8.929 9.844 -3.367 1.00 91.38 89 VAL A O 1
ATOM 790 N N . GLN A 1 90 ? -7.305 10.863 -2.210 1.00 84.62 90 GLN A N 1
ATOM 791 C CA . GLN A 1 90 ? -8.122 11.196 -1.041 1.00 84.62 90 GLN A CA 1
ATOM 792 C C . GLN A 1 90 ? -7.862 12.641 -0.643 1.00 84.62 90 GLN A C 1
ATOM 794 O O . GLN A 1 90 ? -6.709 13.006 -0.453 1.00 84.62 90 GLN A O 1
ATOM 799 N N . ASN A 1 91 ? -8.914 13.446 -0.474 1.00 85.38 91 ASN A N 1
ATOM 800 C CA . ASN A 1 91 ? -8.788 14.855 -0.078 1.00 85.38 91 ASN A CA 1
ATOM 801 C C . ASN A 1 91 ? -7.808 15.632 -0.981 1.00 85.38 91 ASN A C 1
ATOM 803 O O . ASN A 1 91 ? -7.012 16.431 -0.506 1.00 85.38 91 ASN A O 1
ATOM 807 N N . ASN A 1 92 ? -7.839 15.352 -2.290 1.00 87.38 92 ASN A N 1
ATOM 808 C CA . ASN A 1 92 ? -6.903 15.859 -3.305 1.00 87.38 92 ASN A CA 1
ATOM 809 C C . ASN A 1 92 ? -5.432 15.427 -3.144 1.00 87.38 92 ASN A C 1
ATOM 811 O O . ASN A 1 92 ? -4.604 15.841 -3.948 1.00 87.38 92 ASN A O 1
ATOM 815 N N . ILE A 1 93 ? -5.127 14.552 -2.184 1.00 89.69 93 ILE A N 1
ATOM 816 C CA . ILE A 1 93 ? -3.801 13.982 -1.946 1.00 89.69 93 ILE A CA 1
ATOM 817 C C . ILE A 1 93 ? -3.694 12.627 -2.645 1.00 89.69 93 ILE A C 1
ATOM 819 O O . ILE A 1 93 ? -4.406 11.667 -2.314 1.00 89.69 93 ILE A O 1
ATOM 823 N N . LYS A 1 94 ? -2.772 12.526 -3.600 1.00 94.75 94 LYS A N 1
ATOM 824 C CA . LYS A 1 94 ? -2.561 11.335 -4.429 1.00 94.75 94 LYS A CA 1
ATOM 825 C C . LYS A 1 94 ? -1.587 10.372 -3.764 1.00 94.75 94 LYS A C 1
ATOM 827 O O . LYS A 1 94 ? -0.542 10.778 -3.264 1.00 94.75 94 LYS A O 1
ATOM 832 N N . LEU A 1 95 ? -1.899 9.081 -3.794 1.00 94.75 95 LEU A N 1
ATOM 833 C CA . LEU A 1 95 ? -0.913 8.019 -3.604 1.00 94.75 95 LEU A CA 1
ATOM 834 C C . LEU A 1 95 ? -0.355 7.630 -4.971 1.00 94.75 95 LEU A C 1
ATOM 836 O O . LEU A 1 95 ? -1.126 7.286 -5.866 1.00 94.75 95 LEU A O 1
ATOM 840 N N . CYS A 1 96 ? 0.965 7.622 -5.123 1.00 93.62 96 CYS A N 1
ATOM 841 C CA . CYS A 1 96 ? 1.621 7.304 -6.385 1.00 93.62 96 CYS A CA 1
ATOM 842 C C . CYS A 1 96 ? 2.665 6.194 -6.225 1.00 93.62 96 CYS A C 1
ATOM 844 O O . CYS A 1 96 ? 3.419 6.194 -5.256 1.00 93.62 96 CYS A O 1
ATOM 846 N N . LEU A 1 97 ? 2.764 5.303 -7.215 1.00 91.62 97 LEU A N 1
ATOM 847 C CA . LEU A 1 97 ? 3.986 4.545 -7.487 1.00 91.62 97 LEU A CA 1
ATOM 848 C C . LEU A 1 97 ? 4.900 5.394 -8.357 1.00 91.62 97 LEU A C 1
ATOM 850 O O . LEU A 1 97 ? 4.483 5.930 -9.388 1.00 91.62 97 LEU A O 1
ATOM 854 N N . THR A 1 98 ? 6.150 5.516 -7.944 1.00 89.00 98 THR A N 1
ATOM 855 C CA . THR A 1 98 ? 7.099 6.459 -8.528 1.00 89.00 98 THR A CA 1
ATOM 856 C C . THR A 1 98 ? 8.447 5.816 -8.733 1.00 89.00 98 THR A C 1
ATOM 858 O O . THR A 1 98 ? 8.843 4.957 -7.963 1.00 89.00 98 THR A O 1
ATOM 861 N N . ASN A 1 99 ? 9.154 6.236 -9.775 1.00 85.56 99 ASN A N 1
ATOM 862 C CA . ASN A 1 99 ? 10.536 5.852 -10.007 1.00 85.56 99 ASN A CA 1
ATOM 863 C C . ASN A 1 99 ?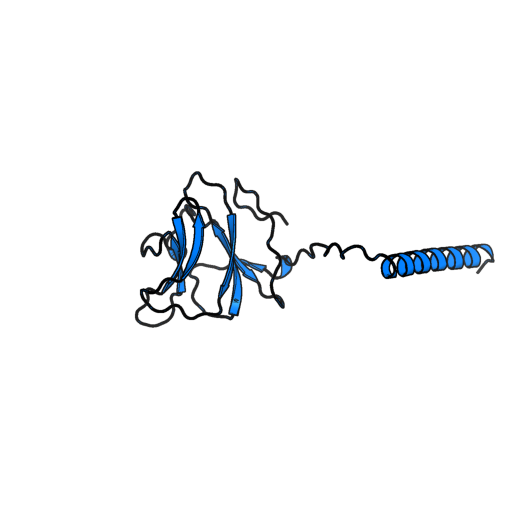 11.352 7.127 -10.205 1.00 85.56 99 ASN A C 1
ATOM 865 O O . ASN A 1 99 ? 11.103 7.887 -11.146 1.00 85.56 99 ASN A O 1
ATOM 869 N N . TYR A 1 100 ? 12.303 7.362 -9.303 1.00 76.62 100 TYR A N 1
ATOM 870 C CA . TYR A 1 100 ? 13.185 8.531 -9.345 1.00 76.62 100 TYR A CA 1
ATOM 871 C C . TYR A 1 100 ? 14.656 8.175 -9.592 1.00 76.62 100 TYR A C 1
ATOM 873 O O . TYR A 1 100 ? 15.475 9.087 -9.690 1.00 76.62 100 TYR A O 1
ATOM 881 N N . ALA A 1 101 ? 15.005 6.890 -9.706 1.00 67.06 101 ALA A N 1
ATOM 882 C CA . ALA A 1 101 ? 16.388 6.463 -9.910 1.00 67.06 101 ALA A CA 1
ATOM 883 C C . ALA A 1 101 ? 16.842 6.645 -11.372 1.00 67.06 101 ALA A C 1
ATOM 885 O O . ALA A 1 101 ? 16.048 6.505 -12.305 1.00 67.06 101 ALA A O 1
ATOM 886 N N . GLU A 1 102 ? 18.135 6.929 -11.568 1.00 59.66 102 GLU A N 1
ATOM 887 C CA . GLU A 1 102 ? 18.780 6.926 -12.890 1.00 59.66 102 GLU A CA 1
ATOM 888 C C . GLU A 1 102 ? 19.209 5.516 -13.319 1.00 59.66 102 GLU A C 1
ATOM 890 O O . GLU A 1 102 ? 18.972 5.158 -14.468 1.00 59.66 102 GLU A O 1
ATOM 895 N N . ILE A 1 103 ? 19.747 4.690 -12.408 1.00 57.16 103 ILE A N 1
ATOM 896 C CA . ILE A 1 103 ? 20.104 3.262 -12.583 1.00 57.16 103 ILE A CA 1
ATOM 897 C C . ILE A 1 103 ? 20.238 2.620 -11.170 1.00 57.16 103 ILE A C 1
ATOM 899 O O . ILE A 1 103 ? 20.833 3.274 -10.318 1.00 57.16 103 ILE A O 1
ATOM 903 N N . PRO A 1 104 ? 19.817 1.363 -10.883 1.00 56.78 104 PRO A N 1
ATOM 904 C CA . PRO A 1 104 ? 18.568 0.686 -11.218 1.00 56.78 104 PRO A CA 1
ATOM 905 C C . PRO A 1 104 ? 17.614 0.519 -9.991 1.00 56.78 104 PRO A C 1
ATOM 907 O O . PRO A 1 104 ? 18.028 0.122 -8.911 1.00 56.78 104 PRO A O 1
ATOM 910 N N . ILE A 1 105 ? 16.312 0.741 -10.240 1.00 59.16 105 ILE A N 1
ATOM 911 C CA . ILE A 1 105 ? 15.087 0.288 -9.525 1.00 59.16 105 ILE A CA 1
ATOM 912 C C . ILE A 1 105 ? 14.868 0.724 -8.055 1.00 59.16 105 ILE A C 1
ATOM 914 O O . ILE A 1 105 ? 14.757 -0.107 -7.162 1.00 59.16 105 ILE A O 1
ATOM 918 N N . ASP A 1 106 ? 14.589 2.010 -7.835 1.00 67.06 106 ASP A N 1
ATOM 919 C CA . ASP A 1 106 ? 13.786 2.440 -6.677 1.00 67.06 106 ASP A CA 1
ATOM 920 C C . ASP A 1 106 ? 12.365 2.756 -7.169 1.00 67.06 106 ASP A C 1
ATOM 922 O O . ASP A 1 106 ? 12.050 3.910 -7.474 1.00 67.06 106 ASP A O 1
ATOM 926 N N . ILE A 1 107 ? 11.510 1.738 -7.319 1.00 81.44 107 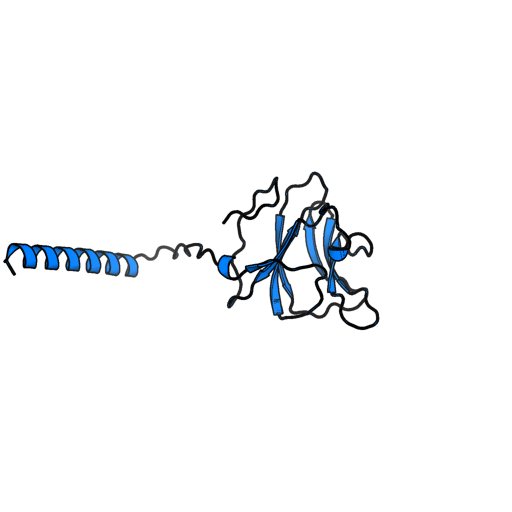ILE A N 1
ATOM 927 C CA . ILE A 1 107 ? 10.067 2.006 -7.389 1.00 81.44 107 ILE A CA 1
ATOM 928 C C . ILE A 1 107 ? 9.617 2.252 -5.964 1.00 81.44 107 ILE A C 1
ATOM 930 O O . ILE A 1 107 ? 9.664 1.328 -5.181 1.00 81.44 107 ILE A O 1
ATOM 934 N N . ASP A 1 108 ? 9.154 3.443 -5.622 1.00 88.25 108 ASP A N 1
ATOM 935 C CA . ASP A 1 108 ? 8.688 3.741 -4.271 1.00 88.25 108 ASP A CA 1
ATOM 936 C C . ASP A 1 108 ? 7.264 4.296 -4.275 1.00 88.25 108 ASP A C 1
ATOM 938 O O . ASP A 1 108 ? 6.772 4.813 -5.287 1.00 88.25 108 ASP A O 1
ATOM 942 N N . LEU A 1 109 ? 6.609 4.203 -3.123 1.00 91.56 109 LEU A N 1
ATOM 943 C CA . LEU A 1 109 ? 5.349 4.879 -2.860 1.00 91.56 109 LEU A CA 1
ATOM 944 C C . LEU A 1 109 ? 5.630 6.331 -2.472 1.00 91.56 109 LEU A C 1
ATOM 946 O O . LEU A 1 109 ? 6.536 6.613 -1.690 1.00 91.56 109 LEU A O 1
ATOM 950 N N . SER A 1 110 ? 4.836 7.265 -2.983 1.00 91.62 110 SER A N 1
ATOM 951 C CA . SER A 1 110 ? 4.931 8.673 -2.600 1.00 91.62 110 SER A CA 1
ATOM 952 C C . SER A 1 110 ? 3.579 9.359 -2.546 1.00 91.62 110 SER A C 1
ATOM 954 O O . SER A 1 110 ? 2.597 8.920 -3.154 1.00 91.62 110 SER A O 1
ATOM 956 N N . ILE A 1 111 ? 3.548 10.453 -1.797 1.00 92.19 111 ILE A N 1
ATOM 957 C CA . ILE A 1 111 ? 2.425 11.376 -1.746 1.00 92.19 111 ILE A CA 1
ATOM 958 C C . ILE A 1 111 ? 2.609 12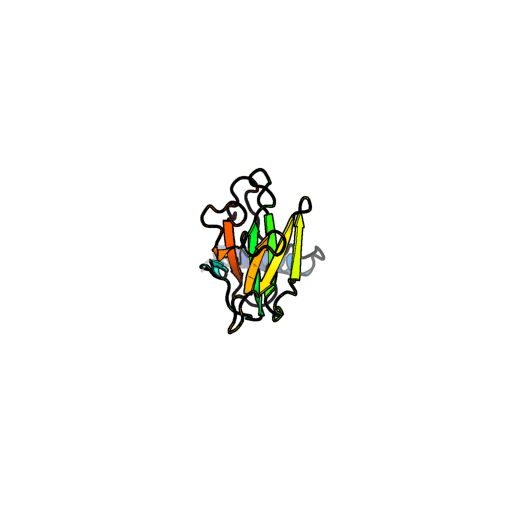.448 -2.818 1.00 92.19 111 ILE A C 1
ATOM 960 O O . ILE A 1 111 ? 3.681 13.041 -2.917 1.00 92.19 111 ILE A O 1
ATOM 964 N N . ASP A 1 112 ? 1.583 12.658 -3.643 1.00 91.88 112 ASP A N 1
ATOM 965 C CA . ASP A 1 112 ? 1.547 13.646 -4.732 1.00 91.88 112 ASP A CA 1
ATOM 966 C C . ASP A 1 112 ? 2.714 13.561 -5.721 1.00 91.88 112 ASP A C 1
ATOM 968 O O . ASP A 1 112 ? 3.129 14.561 -6.301 1.00 91.88 112 ASP A O 1
ATOM 972 N N . ALA A 1 113 ? 3.250 12.351 -5.932 1.00 88.38 113 ALA A N 1
ATOM 973 C CA . ALA A 1 113 ? 4.459 12.149 -6.732 1.00 88.38 113 ALA A CA 1
ATOM 974 C C . ALA A 1 113 ? 5.612 13.077 -6.294 1.00 88.38 113 ALA A C 1
ATOM 976 O O . ALA A 1 113 ? 6.356 13.625 -7.115 1.00 88.38 113 ALA A O 1
ATOM 977 N N . SER A 1 114 ? 5.742 13.263 -4.982 1.00 84.00 114 SER A N 1
ATOM 978 C CA . SER A 1 114 ? 6.789 14.060 -4.365 1.00 84.00 114 SER A CA 1
ATOM 979 C C . SER A 1 114 ? 8.072 13.252 -4.178 1.00 84.00 114 SER A C 1
ATOM 981 O O . SER A 1 114 ? 8.047 12.088 -3.775 1.00 84.00 114 SER 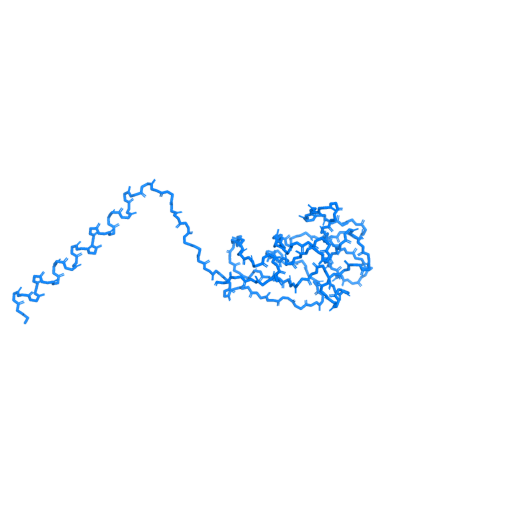A O 1
ATOM 983 N N . THR A 1 115 ? 9.217 13.898 -4.396 1.00 81.56 115 THR A N 1
ATOM 984 C CA . THR A 1 115 ? 10.540 13.333 -4.092 1.00 81.56 115 THR A CA 1
ATOM 985 C C . THR A 1 115 ? 10.888 13.380 -2.604 1.00 81.56 115 THR A C 1
ATOM 987 O O . THR A 1 115 ? 11.855 12.733 -2.210 1.00 81.56 115 THR A O 1
ATOM 990 N N . ILE A 1 116 ? 10.128 14.125 -1.790 1.00 82.19 116 ILE A N 1
ATOM 991 C CA . ILE A 1 116 ? 10.371 14.300 -0.345 1.00 82.19 116 ILE A CA 1
ATOM 992 C C . ILE A 1 116 ? 9.368 13.537 0.529 1.00 82.19 116 ILE A C 1
ATOM 994 O O . ILE A 1 116 ? 9.713 13.109 1.623 1.00 82.19 116 ILE A O 1
ATOM 998 N N . ASN A 1 117 ? 8.142 13.317 0.044 1.00 88.25 117 ASN A N 1
ATOM 999 C CA . ASN A 1 117 ? 7.100 12.588 0.777 1.00 8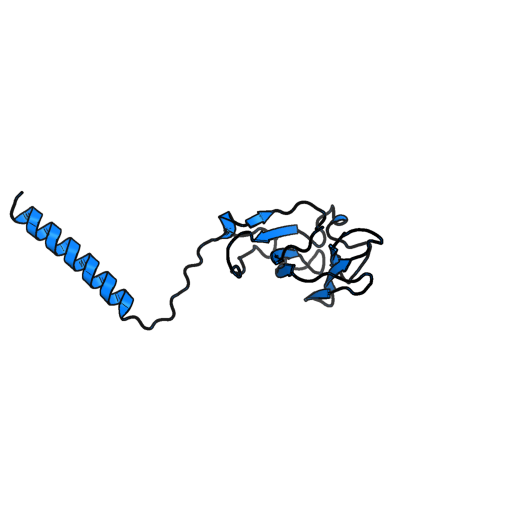8.25 117 ASN A CA 1
ATOM 1000 C C . ASN A 1 117 ? 7.006 11.141 0.279 1.00 88.25 117 ASN A C 1
ATOM 1002 O O . ASN A 1 117 ? 5.945 10.685 -0.157 1.00 88.25 117 ASN A O 1
ATOM 1006 N N . ARG A 1 118 ? 8.141 10.437 0.283 1.00 90.12 118 ARG A N 1
ATOM 1007 C CA . ARG A 1 118 ? 8.237 9.029 -0.121 1.00 90.12 118 ARG A CA 1
ATOM 1008 C C . ARG A 1 118 ? 8.105 8.111 1.086 1.00 90.12 118 ARG A C 1
ATOM 1010 O O . ARG A 1 118 ? 8.478 8.487 2.195 1.00 90.12 118 ARG A O 1
ATOM 1017 N N . TRP A 1 119 ? 7.629 6.889 0.878 1.00 90.94 119 TRP A N 1
ATOM 1018 C CA . TRP A 1 119 ? 7.499 5.910 1.955 1.00 90.94 119 TRP A CA 1
ATOM 1019 C C . TRP A 1 119 ? 8.844 5.612 2.619 1.00 90.94 119 TRP A C 1
ATOM 1021 O O . TRP A 1 119 ? 8.912 5.550 3.852 1.00 90.94 119 TRP A O 1
ATOM 1031 N N . LYS A 1 120 ? 9.926 5.516 1.832 1.00 87.69 120 LYS A N 1
ATOM 1032 C CA . LYS A 1 120 ? 11.272 5.324 2.381 1.00 87.69 120 LYS A CA 1
ATOM 1033 C C . LYS A 1 120 ? 11.740 6.467 3.289 1.00 87.69 120 LYS A C 1
ATOM 1035 O O . LYS A 1 120 ? 12.455 6.206 4.251 1.00 87.69 120 LYS A O 1
ATOM 1040 N N . ASP A 1 121 ? 11.275 7.691 3.038 1.00 88.06 121 ASP A N 1
ATOM 1041 C CA . ASP A 1 121 ? 11.658 8.892 3.792 1.00 88.06 121 ASP A CA 1
ATOM 1042 C C . ASP A 1 121 ? 10.670 9.238 4.927 1.00 88.06 121 ASP A C 1
ATOM 1044 O O . ASP A 1 121 ? 10.990 10.031 5.814 1.00 88.06 121 ASP A O 1
ATOM 1048 N N . ASP A 1 122 ? 9.474 8.635 4.953 1.00 87.62 122 ASP A N 1
ATOM 1049 C CA . ASP A 1 122 ? 8.456 8.875 5.986 1.00 87.62 122 ASP A CA 1
ATOM 1050 C C . ASP A 1 122 ? 8.773 8.119 7.288 1.00 87.62 122 ASP A C 1
ATOM 1052 O O . ASP A 1 122 ? 8.129 7.136 7.653 1.00 87.62 122 ASP A O 1
ATOM 1056 N N . ILE A 1 123 ? 9.819 8.548 7.990 1.00 85.44 123 ILE A N 1
ATOM 1057 C CA . ILE A 1 123 ? 10.308 7.909 9.225 1.00 85.44 123 ILE A CA 1
ATOM 1058 C C . ILE A 1 123 ? 9.336 8.131 10.399 1.00 85.44 123 ILE A C 1
ATOM 1060 O O . ILE A 1 123 ? 9.283 7.331 11.329 1.00 85.44 123 ILE A O 1
ATOM 1064 N N . LYS A 1 124 ? 8.535 9.203 10.349 1.00 87.81 124 LYS A N 1
ATOM 1065 C CA . LYS A 1 124 ? 7.545 9.541 11.385 1.00 87.81 124 LYS A CA 1
ATOM 1066 C C . LYS A 1 124 ? 6.187 8.870 11.164 1.00 87.81 124 LYS A C 1
ATOM 1068 O O . LYS A 1 124 ? 5.312 9.022 12.012 1.00 87.81 124 LYS A O 1
ATOM 1073 N N . ASN A 1 125 ? 6.016 8.134 10.062 1.00 88.00 125 ASN A N 1
ATOM 1074 C CA . ASN A 1 125 ? 4.753 7.514 9.660 1.00 88.00 125 ASN A CA 1
ATOM 1075 C C . ASN A 1 125 ? 3.610 8.541 9.602 1.00 88.00 125 ASN A C 1
ATOM 1077 O O . ASN A 1 125 ? 2.504 8.309 10.095 1.00 88.00 125 ASN A O 1
ATOM 1081 N N . ASN A 1 126 ? 3.890 9.717 9.038 1.00 89.62 126 ASN A N 1
ATOM 1082 C CA . ASN A 1 126 ? 2.887 10.761 8.869 1.00 89.62 126 ASN A CA 1
ATOM 1083 C C . ASN A 1 126 ? 1.833 10.349 7.842 1.00 89.62 126 ASN A C 1
ATOM 1085 O O . ASN A 1 126 ? 0.655 10.640 8.046 1.00 89.62 126 ASN A O 1
ATOM 1089 N N . TYR A 1 127 ? 2.251 9.643 6.792 1.00 91.12 127 TYR A N 1
ATOM 1090 C CA . TYR A 1 127 ? 1.414 9.241 5.667 1.00 91.12 127 TYR A CA 1
ATOM 1091 C C . TYR A 1 127 ? 1.308 7.729 5.535 1.00 91.12 127 TYR A C 1
ATOM 1093 O O . TYR A 1 127 ? 0.259 7.233 5.134 1.00 91.12 127 TYR A O 1
ATOM 1101 N N . PHE A 1 128 ? 2.362 6.993 5.884 1.00 92.44 128 PHE A N 1
ATOM 1102 C CA . PHE A 1 128 ? 2.445 5.549 5.698 1.00 92.44 128 PHE A CA 1
ATOM 1103 C C . PHE A 1 128 ? 2.621 4.840 7.036 1.00 92.44 128 PHE A C 1
ATOM 1105 O O . PHE A 1 128 ? 3.605 5.056 7.735 1.00 92.44 128 PHE A O 1
ATOM 1112 N N . LYS A 1 129 ? 1.692 3.947 7.380 1.00 92.19 129 LYS A N 1
ATOM 1113 C CA . LYS A 1 129 ? 1.785 3.122 8.590 1.00 92.19 129 LYS A CA 1
ATOM 1114 C C . LYS A 1 129 ? 2.566 1.841 8.329 1.00 92.19 129 LYS A C 1
ATOM 1116 O O . LYS A 1 129 ? 3.433 1.479 9.116 1.00 92.19 129 LYS A O 1
ATOM 1121 N N . ALA A 1 130 ? 2.231 1.149 7.243 1.00 91.25 130 ALA A N 1
ATOM 1122 C CA . ALA A 1 130 ? 2.827 -0.128 6.876 1.00 91.25 130 ALA A CA 1
ATOM 1123 C C . ALA A 1 130 ? 2.557 -0.459 5.404 1.00 91.25 130 ALA A C 1
ATOM 1125 O O . ALA A 1 130 ? 1.561 -0.013 4.825 1.00 91.25 130 ALA A O 1
ATOM 1126 N N . VAL A 1 131 ? 3.430 -1.283 4.828 1.00 91.62 131 VAL A N 1
ATOM 1127 C CA . VAL A 1 131 ? 3.242 -1.904 3.516 1.00 91.62 131 VAL A CA 1
ATOM 1128 C C . VAL A 1 131 ? 3.359 -3.408 3.684 1.00 91.62 131 VAL A C 1
ATOM 1130 O O . VAL A 1 131 ? 4.242 -3.911 4.377 1.00 91.62 131 VAL A O 1
ATOM 1133 N N . TYR A 1 132 ? 2.465 -4.125 3.026 1.00 90.81 132 TYR A N 1
ATOM 1134 C CA . TYR A 1 132 ? 2.341 -5.563 3.116 1.00 90.81 132 TYR A CA 1
ATOM 1135 C C . TYR A 1 132 ? 2.335 -6.171 1.720 1.00 90.81 132 TYR A C 1
ATOM 1137 O O . TYR A 1 132 ? 1.682 -5.635 0.825 1.00 90.81 132 TYR A O 1
ATOM 1145 N N . ARG A 1 133 ? 3.021 -7.303 1.544 1.00 90.38 133 ARG A N 1
ATOM 1146 C CA . ARG A 1 133 ? 2.995 -8.097 0.310 1.00 90.38 133 ARG A CA 1
ATOM 1147 C C . ARG A 1 133 ? 2.166 -9.357 0.514 1.00 90.38 133 ARG A C 1
ATOM 1149 O O . ARG A 1 133 ? 2.323 -10.046 1.519 1.00 90.38 133 ARG A O 1
ATOM 1156 N N . TRP A 1 134 ? 1.315 -9.659 -0.455 1.00 89.50 134 TRP A N 1
ATOM 1157 C CA . TRP A 1 134 ? 0.571 -10.906 -0.553 1.00 89.50 134 TRP A CA 1
ATOM 1158 C C . TRP A 1 134 ? 1.373 -11.949 -1.333 1.00 89.50 134 TRP A C 1
ATOM 1160 O O . TRP A 1 134 ? 1.609 -11.773 -2.531 1.00 89.50 134 TRP A O 1
ATOM 1170 N N . ASP A 1 135 ? 1.764 -13.042 -0.672 1.00 86.06 135 ASP A N 1
ATOM 1171 C CA . ASP A 1 135 ? 2.513 -14.132 -1.313 1.00 86.06 135 ASP A CA 1
ATOM 1172 C C . ASP A 1 135 ? 1.657 -15.336 -1.722 1.00 86.06 135 ASP A C 1
ATOM 1174 O O . ASP A 1 135 ? 2.169 -16.253 -2.369 1.00 86.06 135 ASP A O 1
ATOM 1178 N N . GLY A 1 136 ? 0.359 -15.317 -1.417 1.00 83.44 136 GLY A N 1
ATOM 1179 C CA . GLY A 1 136 ? -0.569 -16.363 -1.825 1.00 83.44 136 GLY A CA 1
ATOM 1180 C C . GLY A 1 136 ? -0.933 -16.361 -3.310 1.00 83.44 136 GLY A C 1
ATOM 1181 O O . GLY A 1 136 ? -0.426 -15.584 -4.124 1.00 83.44 136 GLY A O 1
ATOM 1182 N N . VAL A 1 137 ? -1.840 -17.270 -3.669 1.00 81.94 137 VAL A N 1
ATOM 1183 C CA . VAL A 1 137 ? -2.324 -17.449 -5.044 1.00 81.94 137 VAL A CA 1
ATOM 1184 C C . VAL A 1 137 ? -3.546 -16.568 -5.295 1.00 81.94 137 VAL A C 1
ATOM 1186 O O . VAL A 1 137 ? -4.467 -16.522 -4.482 1.00 81.94 137 VAL A O 1
ATOM 1189 N N . GLY A 1 138 ? -3.574 -15.907 -6.454 1.00 84.38 138 GLY A N 1
ATOM 1190 C CA . GLY A 1 138 ? -4.692 -15.065 -6.878 1.00 84.38 138 GLY A CA 1
ATOM 1191 C C . GLY A 1 138 ? -4.756 -13.715 -6.163 1.00 84.38 138 GLY A C 1
ATOM 1192 O O . GLY A 1 138 ? -3.819 -13.300 -5.479 1.00 84.38 138 GLY A O 1
ATOM 1193 N N . GLU A 1 139 ? -5.869 -13.010 -6.360 1.00 85.88 139 GLU A N 1
ATOM 1194 C CA . GLU A 1 139 ? -6.107 -11.705 -5.750 1.00 85.88 139 GLU A CA 1
ATOM 1195 C C . GLU A 1 139 ? -6.624 -11.851 -4.311 1.00 85.88 139 GLU A C 1
ATOM 1197 O O . GLU A 1 139 ? -7.649 -12.507 -4.093 1.00 85.88 139 GLU A O 1
ATOM 1202 N N . PRO A 1 140 ? -5.970 -11.220 -3.323 1.00 86.12 140 PRO A N 1
ATOM 1203 C CA . PRO A 1 140 ? -6.407 -11.309 -1.943 1.00 86.12 140 PRO A CA 1
ATOM 1204 C C . PRO A 1 140 ? -7.633 -10.426 -1.679 1.00 86.12 140 PRO A C 1
ATOM 1206 O O . PRO A 1 140 ? -7.850 -9.383 -2.318 1.00 86.12 140 PRO A O 1
ATOM 1209 N N . GLY A 1 141 ? -8.415 -10.829 -0.675 1.00 82.50 141 GLY A N 1
ATOM 1210 C CA . GLY A 1 141 ? -9.435 -9.974 -0.073 1.00 82.50 141 GLY A CA 1
ATOM 1211 C C . GLY A 1 141 ? -8.823 -8.709 0.537 1.00 82.50 141 GLY A C 1
ATOM 1212 O O . GLY A 1 141 ? -7.632 -8.669 0.844 1.00 82.50 141 GLY A O 1
ATOM 1213 N N . ILE A 1 142 ? -9.637 -7.662 0.691 1.00 83.19 142 ILE A N 1
ATOM 1214 C CA . ILE A 1 142 ? -9.217 -6.448 1.398 1.00 83.19 142 ILE A CA 1
ATOM 1215 C C . ILE A 1 142 ? -9.513 -6.650 2.878 1.00 83.19 142 ILE A C 1
ATOM 1217 O O . ILE A 1 142 ? -10.633 -7.030 3.225 1.00 83.19 142 ILE A O 1
ATOM 1221 N N . PRO A 1 143 ? -8.541 -6.399 3.746 1.00 80.75 143 PRO A N 1
ATOM 1222 C CA . PRO A 1 143 ? -8.732 -6.645 5.152 1.00 80.75 143 PRO A CA 1
ATOM 1223 C C . PRO A 1 143 ? -9.281 -5.436 5.903 1.00 80.75 143 PRO A C 1
ATOM 1225 O O . PRO A 1 143 ? -9.283 -4.310 5.402 1.00 80.75 143 PRO A O 1
ATOM 1228 N N . THR A 1 144 ? -9.736 -5.679 7.129 1.00 84.88 144 THR A N 1
ATOM 1229 C CA . THR A 1 144 ? -10.274 -4.634 7.999 1.00 84.88 144 THR A CA 1
ATOM 1230 C C . THR A 1 144 ? -9.145 -3.957 8.770 1.00 84.88 144 THR A C 1
ATOM 1232 O O . THR A 1 144 ? -8.220 -4.614 9.244 1.00 84.88 144 THR A O 1
ATOM 1235 N N . ILE A 1 145 ? -9.233 -2.637 8.932 1.00 88.00 145 ILE A N 1
ATOM 1236 C CA . ILE A 1 145 ? -8.356 -1.866 9.820 1.00 88.00 145 ILE A CA 1
ATOM 1237 C C . ILE A 1 145 ? -9.168 -1.044 10.809 1.00 88.00 145 ILE A C 1
ATOM 1239 O O . ILE A 1 145 ? -10.291 -0.620 10.520 1.00 88.00 145 ILE A O 1
ATOM 1243 N N . ASN A 1 146 ? -8.552 -0.746 11.946 1.00 90.81 146 ASN A N 1
ATOM 1244 C CA . ASN A 1 146 ? -8.964 0.360 12.786 1.00 90.81 146 ASN A CA 1
ATOM 1245 C C . ASN A 1 146 ? -8.566 1.673 12.096 1.00 90.81 146 ASN A C 1
ATOM 1247 O O . ASN A 1 146 ? -7.385 1.990 11.960 1.00 90.81 146 ASN A O 1
ATOM 1251 N N . LYS A 1 147 ? -9.564 2.445 11.665 1.00 91.12 147 LYS A N 1
ATOM 1252 C CA . LYS A 1 147 ? -9.365 3.704 10.930 1.00 91.12 147 LYS A CA 1
ATOM 1253 C C . LYS A 1 147 ? -8.624 4.774 11.738 1.00 91.12 147 LYS A C 1
ATOM 1255 O O . LYS A 1 147 ? -7.950 5.603 11.143 1.00 91.12 147 LYS A O 1
ATOM 1260 N N . ASN A 1 148 ? -8.674 4.721 13.068 1.00 90.56 148 ASN A N 1
ATOM 1261 C CA . ASN A 1 148 ? -8.019 5.705 13.932 1.00 90.56 148 ASN A CA 1
ATOM 1262 C C . ASN A 1 148 ? -6.538 5.369 14.161 1.00 90.56 148 ASN A C 1
ATOM 1264 O O . ASN A 1 148 ? -5.689 6.257 14.174 1.00 90.56 148 ASN A O 1
ATOM 1268 N N . THR A 1 149 ? -6.208 4.084 14.333 1.00 90.25 149 THR A N 1
ATOM 1269 C CA . THR A 1 149 ? -4.840 3.647 14.684 1.00 90.25 149 THR A CA 1
ATOM 1270 C C . THR A 1 149 ? -4.027 3.151 13.485 1.00 90.25 149 THR A C 1
ATOM 1272 O O . THR A 1 149 ? -2.789 3.135 13.536 1.00 90.25 149 THR A O 1
ATOM 1275 N N . GLY A 1 150 ? -4.709 2.759 12.404 1.00 88.25 150 GLY A N 1
ATOM 1276 C CA . GLY A 1 150 ? -4.127 2.099 11.236 1.00 88.25 150 GLY A CA 1
ATOM 1277 C C . GLY A 1 150 ? -3.769 0.634 11.489 1.00 88.25 150 GLY A C 1
ATOM 1278 O O . GLY A 1 150 ? -3.086 0.021 10.673 1.00 88.25 150 GLY A O 1
ATOM 1279 N N . GLU A 1 151 ? -4.183 0.067 12.622 1.00 88.38 151 GLU A N 1
ATOM 1280 C CA . GLU A 1 151 ? -3.922 -1.332 12.950 1.00 88.38 151 GLU A CA 1
ATOM 1281 C C . GLU A 1 151 ? -4.824 -2.248 12.133 1.00 88.38 151 GLU A C 1
ATOM 1283 O O . GLU A 1 151 ? -6.032 -2.032 12.023 1.00 88.38 151 GLU A O 1
ATOM 1288 N N . VAL A 1 152 ? -4.223 -3.287 11.568 1.00 84.44 152 VAL A N 1
ATOM 1289 C CA . VAL A 1 152 ? -4.939 -4.365 10.895 1.00 84.44 152 VAL A CA 1
ATOM 1290 C C . VAL A 1 152 ? -5.676 -5.201 11.936 1.00 84.44 152 VAL A C 1
ATOM 1292 O O . VAL A 1 152 ? -5.070 -5.671 12.896 1.00 84.44 152 VAL A O 1
ATOM 1295 N N . ILE A 1 153 ? -6.974 -5.405 11.720 1.00 78.19 153 ILE A N 1
ATOM 1296 C CA . ILE A 1 153 ? -7.812 -6.271 12.546 1.00 78.19 153 ILE A CA 1
ATOM 1297 C C . ILE A 1 153 ? -7.873 -7.633 11.853 1.00 78.19 153 ILE A C 1
ATOM 1299 O O . ILE A 1 153 ? -8.396 -7.744 10.740 1.00 78.19 153 ILE A O 1
ATOM 1303 N N . LEU A 1 154 ? -7.291 -8.637 12.510 1.00 65.50 154 LEU A N 1
ATOM 1304 C CA . LEU A 1 154 ? -7.306 -10.041 12.105 1.00 65.50 154 LEU A CA 1
ATOM 1305 C C . LEU A 1 154 ? -8.474 -10.764 12.768 1.00 65.50 154 LEU A C 1
ATOM 1307 O O . LEU A 1 154 ? -8.640 -10.611 13.995 1.00 65.50 154 LEU A O 1
#

Sequence (154 aa):
MSLKELCWKELKIKLIVDNVERYKENRYPRVKLNENYWKQVITQEKPFNKVDNKYYFVVRRGDKNDDWKIIKFNNNEKIKRWHPKTLDVQNNIKLCLTNYAEIPIDIDLSIDASTINRWKDDIKNNYFKAVYRWDGVGEPGIPTINKNTGEVIL

Radius of gyration: 23.47 Å; chains: 1; bounding box: 50×70×38 Å

InterPro domains:
  IPR022160 Spiroplasma phage 1-C74, Orf1 [PF12461] (12-152)

Foldseek 3Di:
DDPVVVVVVVVVVVVVVVVVVVVVPPPDPPPPPPPVLCVQKDWDDPDDWDQDQWKKWWFWAQFLPFFTDIFIDTSNDDADAPRWDFRDADPNKTWTQHDNDPDDTRRWIAIPNDPCRTPNNPPVRRTTDTMMTGPDPDDHDDFDADRVPSHTDD